Protein AF-A0A7G2CHD6-F1 (afdb_monomer_lite)

Secondary structure (DSSP, 8-state):
-EEEE----SS-SSB--SS-EEEEEPPTT--PPEEE---TTS-B----TT---EEEE------GGGGPPPPPPGGG---------------------

Radius of gyration: 28.5 Å; chains: 1; bounding box: 87×28×52 Å

Organism: NCBI:txid59799

Sequence (97 aa):
MSVRPCGWDHKTLPYKPPSPCFLFYEIPGNPVWRVSTCNARGEFCDLQPGLPYKEACHFNPLPLMECAPPRFPPELRRESTPQERKKSGSEKKSGSS

pLDDT: mean 75.77, std 19.31, range [33.78, 95.19]

Structure (mmCIF, N/CA/C/O backbone):
data_AF-A0A7G2CHD6-F1
#
_entry.id   AF-A0A7G2CHD6-F1
#
loop_
_atom_site.group_PDB
_atom_site.id
_atom_site.type_symbol
_atom_site.label_atom_id
_atom_site.label_alt_id
_atom_site.label_comp_id
_atom_site.label_asym_id
_atom_site.label_entity_id
_atom_site.label_seq_id
_atom_site.pdbx_PDB_ins_code
_atom_site.Cartn_x
_atom_site.Cartn_y
_atom_site.Cartn_z
_atom_site.occupancy
_atom_site.B_iso_or_equiv
_atom_site.auth_seq_id
_atom_site.auth_comp_id
_atom_site.auth_asym_id
_atom_site.auth_atom_id
_atom_site.pdbx_PDB_model_num
ATOM 1 N N . MET A 1 1 ? -3.840 5.435 -15.441 1.00 62.56 1 MET A N 1
ATOM 2 C CA . MET A 1 1 ? -3.494 5.198 -14.024 1.00 62.56 1 MET A CA 1
ATOM 3 C C . MET A 1 1 ? -4.753 5.437 -13.204 1.00 62.56 1 MET A C 1
ATOM 5 O O . MET A 1 1 ? -5.348 6.495 -13.357 1.00 62.56 1 MET A O 1
ATOM 9 N N . SER A 1 2 ? -5.223 4.451 -12.441 1.00 81.12 2 SER A N 1
ATOM 10 C CA . SER A 1 2 ? -6.488 4.541 -11.688 1.00 81.12 2 SER A CA 1
ATOM 11 C C . SER A 1 2 ? -6.202 4.456 -10.193 1.00 81.12 2 SER A C 1
ATOM 13 O O . SER A 1 2 ? -5.539 3.507 -9.769 1.00 81.12 2 SER A O 1
ATOM 15 N N . VAL A 1 3 ? -6.710 5.412 -9.411 1.00 87.06 3 VAL A N 1
ATOM 16 C CA . VAL A 1 3 ? -6.633 5.387 -7.944 1.00 87.06 3 VAL A CA 1
ATOM 17 C C . VAL A 1 3 ? -7.958 4.877 -7.392 1.00 87.06 3 VAL A C 1
ATOM 19 O O . VAL A 1 3 ? -9.012 5.396 -7.758 1.00 87.06 3 VAL A O 1
ATOM 22 N N . ARG A 1 4 ? -7.913 3.867 -6.524 1.00 90.88 4 ARG A N 1
ATOM 23 C CA . ARG A 1 4 ? -9.098 3.254 -5.907 1.00 90.88 4 ARG A CA 1
ATOM 24 C C . ARG A 1 4 ? -8.887 3.015 -4.407 1.00 90.88 4 ARG A C 1
ATOM 26 O O . ARG A 1 4 ? -7.739 3.031 -3.959 1.00 90.88 4 ARG A O 1
ATOM 33 N N . PRO A 1 5 ? -9.955 2.801 -3.622 1.00 91.31 5 PRO A N 1
ATOM 34 C CA . PRO A 1 5 ? -9.818 2.345 -2.241 1.00 91.31 5 PRO A CA 1
ATOM 35 C C . PRO A 1 5 ? -8.983 1.062 -2.162 1.00 91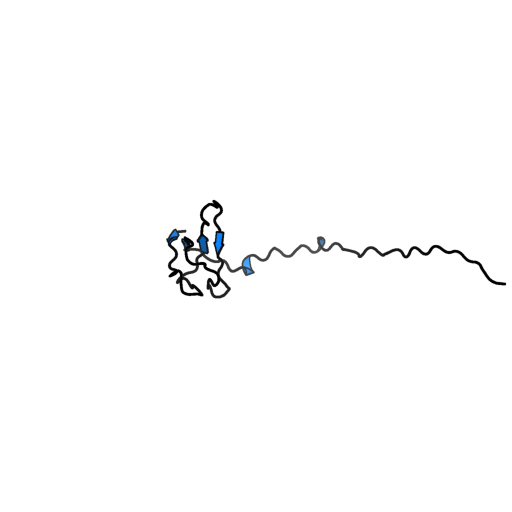.31 5 PRO A C 1
ATOM 37 O O . PRO A 1 5 ? -9.092 0.203 -3.039 1.00 91.31 5 PRO A O 1
ATOM 40 N N . CYS A 1 6 ? -8.141 0.951 -1.133 1.00 92.81 6 CYS A N 1
ATOM 41 C CA . CYS A 1 6 ? -7.374 -0.265 -0.880 1.00 92.81 6 CYS A CA 1
ATOM 42 C C . CYS A 1 6 ? -8.306 -1.440 -0.559 1.00 92.81 6 CYS A C 1
ATOM 44 O O . CYS A 1 6 ? -9.275 -1.278 0.181 1.00 92.81 6 CYS A O 1
ATOM 46 N N . GLY A 1 7 ? -8.004 -2.618 -1.107 1.00 92.19 7 GLY A N 1
ATOM 47 C CA . GLY A 1 7 ? -8.753 -3.852 -0.852 1.00 92.19 7 GLY A CA 1
ATOM 48 C C . GLY A 1 7 ? -8.379 -4.559 0.454 1.00 92.19 7 GLY A C 1
ATOM 49 O O . GLY A 1 7 ? -8.909 -5.632 0.735 1.00 92.19 7 GLY A O 1
ATOM 50 N N . TRP A 1 8 ? -7.450 -4.002 1.233 1.00 95.19 8 TRP A N 1
ATOM 51 C CA . TRP A 1 8 ? -6.999 -4.591 2.488 1.00 95.19 8 TRP A CA 1
ATOM 52 C C . TRP A 1 8 ? -8.098 -4.572 3.560 1.00 95.19 8 TRP A C 1
ATOM 54 O O . TRP A 1 8 ? -8.777 -3.571 3.764 1.00 95.19 8 TRP A O 1
ATOM 64 N N . ASP A 1 9 ? -8.236 -5.671 4.299 1.00 93.50 9 ASP A N 1
ATOM 65 C CA . ASP A 1 9 ? -9.252 -5.865 5.341 1.00 93.50 9 ASP A CA 1
ATOM 66 C C . ASP A 1 9 ? -8.942 -5.149 6.673 1.00 93.50 9 ASP A C 1
ATOM 68 O O . ASP A 1 9 ? -9.689 -5.297 7.644 1.00 93.50 9 ASP A O 1
ATOM 72 N N . HIS A 1 10 ? -7.840 -4.391 6.733 1.00 93.62 10 HIS A N 1
ATOM 73 C CA . HIS A 1 10 ? -7.311 -3.725 7.929 1.00 93.62 10 HIS A CA 1
ATOM 74 C C . HIS A 1 10 ? -7.006 -4.665 9.107 1.00 93.62 10 HIS A C 1
ATOM 76 O O . HIS A 1 10 ? -6.971 -4.217 10.257 1.00 93.62 10 HIS A O 1
ATOM 82 N N . LYS A 1 11 ? -6.807 -5.964 8.851 1.00 92.81 11 LYS A N 1
ATOM 83 C CA . LYS A 1 11 ? -6.596 -6.972 9.903 1.00 92.81 11 LYS A CA 1
ATOM 84 C C . LYS A 1 11 ? -5.489 -7.959 9.566 1.00 92.81 11 LYS A C 1
ATOM 86 O O . LYS A 1 11 ? -4.675 -8.271 10.431 1.00 92.81 11 LYS A O 1
ATOM 91 N N . THR A 1 12 ? -5.458 -8.454 8.335 1.00 92.94 12 THR A N 1
ATOM 92 C CA . THR A 1 12 ? -4.608 -9.581 7.950 1.00 92.94 12 THR A CA 1
ATOM 93 C C . THR A 1 12 ? -3.318 -9.088 7.316 1.00 92.94 12 THR A C 1
ATOM 95 O O . THR A 1 12 ? -3.345 -8.373 6.318 1.00 92.94 12 THR A O 1
ATOM 98 N N . LEU A 1 13 ? -2.177 -9.499 7.866 1.00 94.62 13 LEU A N 1
ATOM 99 C CA . LEU A 1 13 ? -0.866 -9.260 7.271 1.00 94.62 13 LEU A CA 1
ATOM 100 C C . LEU A 1 13 ? -0.163 -10.591 6.954 1.00 94.62 13 LEU A C 1
ATOM 102 O O . LEU A 1 13 ? -0.322 -11.550 7.711 1.00 94.62 13 LEU A O 1
ATOM 106 N N . PRO A 1 14 ? 0.640 -10.649 5.876 1.00 94.75 14 PRO A N 1
ATOM 107 C CA . PRO 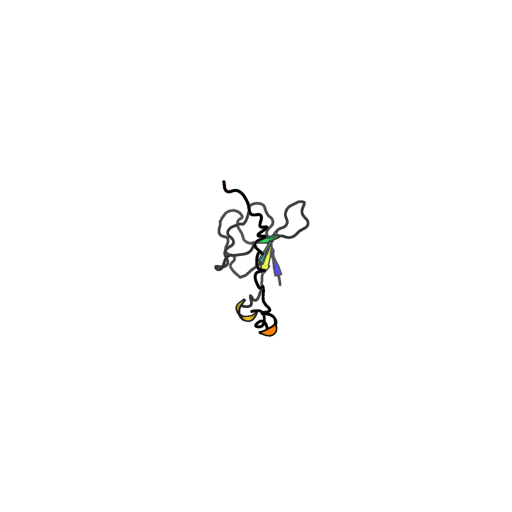A 1 14 ? 0.857 -9.575 4.907 1.00 94.75 14 PRO A CA 1
ATOM 108 C C . PRO A 1 14 ? -0.331 -9.390 3.950 1.00 94.75 14 PRO A C 1
ATOM 110 O O . PRO A 1 14 ? -0.988 -10.354 3.559 1.00 94.75 14 PRO A O 1
ATOM 113 N N . TYR A 1 15 ? -0.578 -8.151 3.524 1.00 95.19 15 TYR A N 1
ATOM 114 C CA . TYR A 1 15 ? -1.527 -7.877 2.447 1.00 95.19 15 TYR A CA 1
ATOM 115 C C . TYR A 1 15 ? -0.850 -8.089 1.094 1.00 95.19 15 TYR A C 1
ATOM 117 O O . TYR A 1 15 ? 0.207 -7.516 0.828 1.00 95.19 15 TYR A O 1
ATOM 125 N N . LYS A 1 16 ? -1.466 -8.887 0.220 1.00 94.81 16 LYS A N 1
ATOM 126 C CA . LYS A 1 16 ? -0.998 -9.091 -1.152 1.00 94.81 16 LYS A CA 1
ATOM 127 C C . LYS A 1 16 ? -2.106 -8.719 -2.139 1.00 94.81 16 LYS A C 1
ATOM 129 O O . LYS A 1 16 ? -3.073 -9.474 -2.256 1.00 94.81 16 LYS A O 1
ATOM 134 N N . PRO A 1 17 ? -1.998 -7.583 -2.848 1.00 92.12 17 PRO A N 1
ATOM 135 C CA . PRO A 1 17 ? -3.000 -7.197 -3.826 1.00 92.12 17 PRO A CA 1
ATOM 136 C C . PRO A 1 17 ? -3.001 -8.164 -5.024 1.00 92.12 17 PRO A C 1
ATOM 138 O O . PRO A 1 17 ? -1.965 -8.742 -5.366 1.00 92.12 17 PRO A O 1
ATOM 141 N N . PRO A 1 18 ? -4.141 -8.310 -5.721 1.00 89.88 18 PRO A N 1
ATOM 142 C CA . PRO A 1 18 ? -4.267 -9.200 -6.879 1.00 89.88 18 PRO A CA 1
ATOM 143 C C . PRO A 1 18 ? -3.487 -8.714 -8.113 1.00 89.88 18 PRO A C 1
ATOM 145 O O . PRO A 1 18 ? -3.369 -9.432 -9.103 1.00 89.88 18 PRO A O 1
ATOM 148 N N . SER A 1 19 ? -2.988 -7.477 -8.105 1.00 87.31 19 SER A N 1
ATOM 149 C CA . SER A 1 19 ? -2.210 -6.895 -9.199 1.00 87.31 19 SER A CA 1
ATOM 150 C C . SER A 1 19 ? -1.165 -5.925 -8.644 1.00 87.31 19 SER A C 1
ATOM 152 O O . SER A 1 19 ? -1.413 -5.330 -7.593 1.00 87.31 19 SER A O 1
ATOM 154 N N . PRO A 1 20 ? -0.028 -5.718 -9.336 1.00 87.19 20 PRO A N 1
ATOM 155 C CA . PRO A 1 20 ? 0.979 -4.749 -8.915 1.00 87.19 20 PRO A CA 1
ATOM 156 C C . PRO A 1 20 ? 0.383 -3.346 -8.747 1.00 87.19 20 PRO A C 1
ATOM 158 O O . PRO A 1 20 ? -0.252 -2.806 -9.660 1.00 87.19 20 PRO A O 1
ATOM 161 N N . CYS A 1 21 ? 0.588 -2.755 -7.573 1.00 88.88 21 CYS A N 1
ATOM 162 C CA . CYS A 1 21 ? 0.110 -1.418 -7.248 1.00 88.88 21 CYS A CA 1
ATOM 163 C C . CYS A 1 21 ? 1.013 -0.735 -6.222 1.00 88.88 21 CYS A C 1
ATOM 165 O O . CYS A 1 21 ? 1.750 -1.391 -5.487 1.00 88.88 21 CYS A O 1
ATOM 167 N N . PHE A 1 22 ? 0.893 0.586 -6.137 1.00 89.62 22 PHE A N 1
ATOM 168 C CA . PHE A 1 22 ? 1.437 1.366 -5.029 1.00 89.62 22 PHE A CA 1
ATOM 169 C C . PHE A 1 22 ? 0.332 1.680 -4.024 1.00 89.62 22 PHE A C 1
ATOM 171 O O . PHE A 1 22 ? -0.784 2.026 -4.426 1.00 89.62 22 PHE A O 1
ATOM 178 N N . LEU A 1 23 ? 0.653 1.575 -2.734 1.00 94.06 23 LEU A N 1
ATOM 179 C CA . LEU A 1 23 ? -0.239 1.971 -1.651 1.00 94.06 23 LEU A CA 1
ATOM 180 C C . LEU A 1 23 ? 0.149 3.346 -1.129 1.00 94.06 23 LEU A C 1
ATOM 182 O O . LEU A 1 23 ? 1.296 3.572 -0.747 1.00 94.06 23 LEU A O 1
ATOM 186 N N . PHE A 1 24 ? -0.831 4.239 -1.071 1.00 93.38 24 PHE A N 1
ATOM 187 C CA . PHE A 1 24 ? -0.679 5.588 -0.547 1.00 93.38 24 PHE A CA 1
ATOM 188 C C . PHE A 1 24 ? -1.638 5.815 0.609 1.00 93.38 24 PHE A C 1
ATOM 190 O O . PHE A 1 24 ? -2.753 5.298 0.591 1.00 93.38 24 PHE A O 1
ATOM 197 N N . TYR A 1 25 ? -1.237 6.605 1.596 1.00 93.00 25 TYR A N 1
ATOM 198 C CA . TYR A 1 25 ? -2.105 6.986 2.706 1.00 93.00 25 TYR A CA 1
ATOM 199 C C . TYR A 1 25 ? -1.771 8.389 3.208 1.00 93.00 25 TYR A C 1
ATOM 201 O O . TYR A 1 25 ? -0.626 8.840 3.136 1.00 93.00 25 TYR A O 1
ATOM 209 N N . GLU A 1 26 ? -2.784 9.067 3.736 1.00 90.25 26 GLU A N 1
ATOM 210 C CA . GLU A 1 26 ? -2.635 10.328 4.460 1.00 90.25 26 GLU A CA 1
ATOM 211 C C . GLU A 1 26 ? -2.756 10.060 5.957 1.00 90.25 26 GLU A C 1
ATOM 213 O O . GLU A 1 26 ? -3.593 9.269 6.402 1.00 90.25 26 GLU A O 1
ATOM 218 N N . ILE A 1 27 ? -1.920 10.735 6.740 1.00 88.31 27 ILE A N 1
ATOM 219 C CA . ILE A 1 27 ? -2.075 10.763 8.192 1.00 88.31 27 ILE A CA 1
ATOM 220 C C . ILE A 1 27 ? -2.942 11.979 8.528 1.00 88.31 27 ILE A C 1
ATOM 222 O O . ILE A 1 27 ? -2.620 13.076 8.068 1.00 88.31 27 ILE A O 1
ATOM 226 N N . PRO A 1 28 ? -4.009 11.835 9.334 1.00 85.25 28 PRO A N 1
ATOM 227 C CA . PRO A 1 28 ? -4.827 12.970 9.750 1.00 85.25 28 PRO A CA 1
ATOM 228 C C . PRO A 1 28 ? -3.976 14.111 10.326 1.00 85.25 28 PRO A C 1
ATOM 230 O O . PRO A 1 28 ? -3.126 13.890 11.187 1.00 85.25 28 PRO A O 1
ATOM 233 N N . GLY A 1 29 ? -4.188 15.334 9.834 1.00 88.56 29 GLY A N 1
ATOM 234 C CA . GLY A 1 29 ? -3.407 16.513 10.234 1.00 88.56 29 GLY A CA 1
ATOM 235 C C . GLY A 1 29 ? -2.046 16.659 9.540 1.00 88.56 29 GLY A C 1
ATOM 236 O O . GLY A 1 29 ? -1.330 17.618 9.820 1.00 88.56 29 GLY A O 1
AT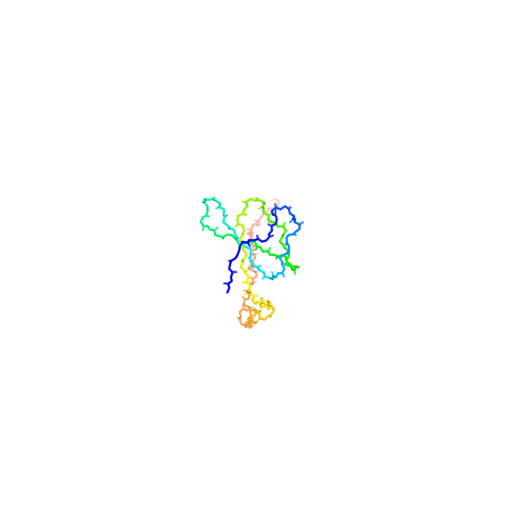OM 237 N N . ASN A 1 30 ? -1.690 15.757 8.622 1.00 86.88 30 ASN A N 1
ATOM 238 C CA . ASN A 1 30 ? -0.482 15.846 7.811 1.00 86.88 30 ASN A CA 1
ATOM 239 C C . ASN A 1 30 ? -0.841 15.843 6.310 1.00 86.88 30 ASN A C 1
ATOM 241 O O . ASN A 1 30 ? -1.333 14.832 5.814 1.00 86.88 30 ASN A O 1
ATOM 245 N N . PRO A 1 31 ? -0.570 16.933 5.565 1.00 84.44 31 PRO A N 1
ATOM 246 C CA . PRO A 1 31 ? -0.910 17.031 4.143 1.00 84.44 31 PRO A CA 1
ATOM 247 C C . PRO A 1 31 ? 0.043 16.242 3.225 1.00 84.44 31 PRO A C 1
ATOM 249 O O . PRO A 1 31 ? -0.082 16.305 2.003 1.00 84.44 31 PRO A O 1
ATOM 252 N N . VAL A 1 32 ? 1.032 15.539 3.782 1.00 89.38 32 VAL A N 1
ATOM 253 C CA . VAL A 1 32 ? 2.004 14.763 3.012 1.00 89.38 32 VAL A CA 1
ATOM 254 C C . VAL A 1 32 ? 1.507 13.334 2.828 1.00 89.38 32 VAL A C 1
ATOM 256 O O . VAL A 1 32 ? 1.384 12.568 3.788 1.00 89.38 32 VAL A O 1
ATOM 259 N N . TRP A 1 33 ? 1.305 12.956 1.568 1.00 86.50 33 TRP A N 1
ATOM 260 C CA . TRP A 1 33 ? 1.046 11.577 1.176 1.00 86.50 33 TRP A CA 1
ATOM 261 C C . TRP A 1 33 ? 2.248 10.693 1.484 1.00 86.50 33 TRP A C 1
ATOM 263 O O . TRP A 1 33 ? 3.374 10.967 1.061 1.00 86.50 33 TRP A O 1
ATOM 273 N N . ARG A 1 34 ? 1.996 9.596 2.192 1.00 91.75 34 ARG A N 1
ATOM 274 C CA . ARG A 1 34 ? 2.983 8.546 2.425 1.00 91.75 34 ARG A CA 1
ATOM 275 C C . ARG A 1 34 ? 2.752 7.391 1.471 1.00 91.75 34 ARG A C 1
ATOM 277 O O . ARG A 1 34 ? 1.622 7.132 1.065 1.00 91.75 34 ARG A O 1
ATOM 284 N N . VAL A 1 35 ? 3.834 6.695 1.147 1.00 91.31 35 VAL A N 1
ATOM 285 C CA . VAL A 1 35 ? 3.832 5.503 0.297 1.00 91.31 35 VAL A CA 1
ATOM 286 C C . VAL A 1 35 ? 4.234 4.315 1.158 1.00 91.31 35 VAL A C 1
ATOM 288 O O . VAL A 1 35 ? 5.237 4.392 1.864 1.00 91.31 35 VAL A O 1
ATOM 291 N N . SER A 1 36 ? 3.464 3.232 1.107 1.00 91.44 36 SER A N 1
ATOM 292 C CA . SER A 1 36 ? 3.918 1.921 1.580 1.00 91.44 36 SER A CA 1
ATOM 293 C C . SER A 1 36 ? 4.444 1.144 0.377 1.00 91.44 36 SER A C 1
ATOM 295 O O . SER A 1 36 ? 3.880 1.214 -0.721 1.00 91.44 36 SER A O 1
ATOM 297 N N . THR A 1 37 ? 5.564 0.454 0.565 1.00 87.62 37 THR A N 1
ATOM 298 C CA . THR A 1 37 ? 6.241 -0.315 -0.477 1.00 87.62 37 THR A CA 1
ATOM 299 C C . THR A 1 37 ? 6.117 -1.799 -0.178 1.00 87.62 37 THR A C 1
ATOM 301 O O . THR A 1 37 ? 6.234 -2.240 0.962 1.00 87.62 37 THR A O 1
ATOM 304 N N . CYS A 1 38 ? 5.875 -2.590 -1.217 1.00 91.00 38 CYS A N 1
ATOM 305 C CA . CYS A 1 38 ? 5.855 -4.034 -1.073 1.00 91.00 38 CYS A CA 1
ATOM 306 C C . CYS A 1 38 ? 7.276 -4.609 -1.043 1.00 91.00 38 CYS A C 1
ATOM 308 O O . CYS A 1 38 ? 8.225 -4.028 -1.577 1.00 91.00 38 CYS A O 1
ATOM 310 N N . ASN A 1 39 ? 7.410 -5.806 -0.480 1.00 90.75 39 ASN A N 1
ATOM 311 C CA . ASN A 1 39 ? 8.626 -6.602 -0.594 1.00 90.75 39 ASN A CA 1
ATOM 312 C C . ASN A 1 39 ? 8.799 -7.181 -2.021 1.00 90.75 39 ASN A C 1
ATOM 314 O O . ASN A 1 39 ? 7.961 -7.000 -2.907 1.00 90.75 39 ASN A O 1
ATOM 318 N N . ALA A 1 40 ? 9.866 -7.958 -2.231 1.00 88.50 40 ALA A N 1
ATOM 319 C CA . ALA A 1 40 ? 10.162 -8.606 -3.515 1.00 88.50 40 ALA A CA 1
ATOM 320 C C . ALA A 1 40 ? 9.085 -9.605 -4.003 1.00 88.50 40 ALA A C 1
ATOM 322 O O . ALA A 1 40 ? 9.084 -9.981 -5.172 1.00 88.50 40 ALA A O 1
ATOM 323 N N . ARG A 1 41 ? 8.171 -10.046 -3.128 1.00 90.12 41 ARG A N 1
ATOM 324 C CA . ARG A 1 41 ? 7.040 -10.935 -3.452 1.00 90.12 41 ARG A CA 1
ATOM 325 C C . ARG A 1 41 ? 5.742 -10.172 -3.745 1.00 90.12 41 ARG A C 1
ATOM 327 O O . ARG A 1 41 ? 4.725 -10.816 -4.022 1.00 90.12 41 ARG A O 1
ATOM 334 N N . GLY A 1 42 ? 5.764 -8.838 -3.682 1.00 90.06 42 GLY A N 1
ATOM 335 C CA . GLY A 1 42 ? 4.581 -7.992 -3.840 1.00 90.06 42 GLY A CA 1
ATOM 336 C C . GLY A 1 42 ? 3.699 -7.926 -2.590 1.00 90.06 42 GLY A C 1
ATOM 337 O O . GLY A 1 42 ? 2.516 -7.626 -2.700 1.00 90.06 42 GLY A O 1
ATOM 338 N N . GLU A 1 43 ? 4.246 -8.240 -1.415 1.00 94.44 43 GLU A N 1
A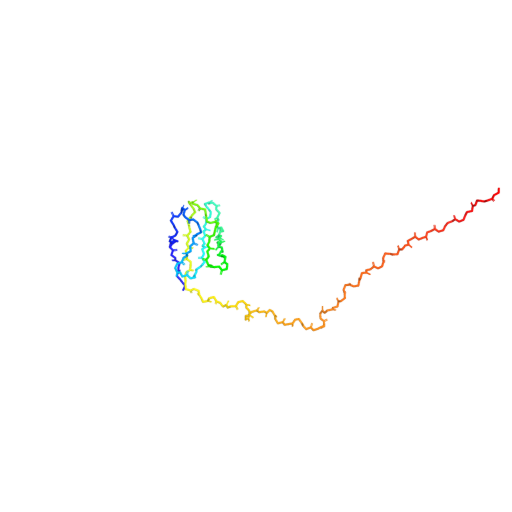TOM 339 C CA . GLU A 1 43 ? 3.520 -8.259 -0.142 1.00 94.44 43 GLU A CA 1
ATOM 340 C C . GLU A 1 43 ? 3.808 -6.997 0.678 1.00 94.44 43 GLU A C 1
ATOM 342 O O . GLU A 1 43 ? 4.958 -6.562 0.780 1.00 94.44 43 GLU A O 1
ATOM 347 N N . PHE A 1 44 ? 2.769 -6.440 1.292 1.00 94.88 44 PHE A N 1
ATOM 348 C CA . PHE A 1 44 ? 2.844 -5.322 2.227 1.00 94.88 44 PHE A CA 1
ATOM 349 C C . PHE A 1 44 ? 2.739 -5.855 3.656 1.00 94.88 44 PHE A C 1
ATOM 351 O O . PHE A 1 44 ? 1.711 -6.412 4.049 1.00 94.88 44 PHE A O 1
ATOM 358 N N . CYS A 1 45 ? 3.814 -5.710 4.428 1.00 94.44 45 CYS A N 1
ATOM 359 C CA . CYS A 1 45 ? 3.944 -6.318 5.757 1.00 94.44 45 CYS A CA 1
ATOM 360 C C . CYS A 1 45 ? 3.747 -5.326 6.912 1.00 94.44 45 CYS A C 1
ATOM 362 O O . CYS A 1 45 ? 3.724 -5.744 8.064 1.00 94.44 45 CYS A O 1
ATOM 364 N N . ASP A 1 46 ? 3.646 -4.030 6.620 1.00 91.38 46 ASP A N 1
ATOM 365 C CA . ASP A 1 46 ? 3.743 -2.935 7.590 1.00 91.38 46 ASP A CA 1
ATOM 366 C C . ASP A 1 46 ? 2.499 -2.028 7.610 1.00 91.38 46 ASP A C 1
ATOM 368 O O . ASP A 1 46 ? 2.546 -0.902 8.109 1.00 91.38 46 ASP A O 1
ATOM 372 N N . LEU A 1 47 ? 1.370 -2.503 7.071 1.00 93.69 47 LEU A N 1
ATOM 373 C CA . LEU A 1 47 ? 0.138 -1.718 7.047 1.00 93.69 47 LEU A CA 1
ATOM 374 C C . LEU A 1 47 ? -0.463 -1.591 8.451 1.00 93.69 47 LEU A C 1
ATOM 376 O O . LEU A 1 47 ? -0.525 -2.553 9.216 1.00 93.69 47 LEU A O 1
ATOM 380 N N . GLN A 1 48 ? -0.943 -0.394 8.781 1.00 92.88 48 GLN A N 1
ATOM 381 C CA . GLN A 1 48 ? -1.519 -0.073 10.082 1.00 92.88 48 GLN A CA 1
ATOM 382 C C . GLN A 1 48 ? -3.045 0.061 9.975 1.00 92.88 48 GLN A C 1
ATOM 384 O O . GLN A 1 48 ? -3.541 0.827 9.142 1.00 92.88 48 GLN A O 1
ATOM 389 N N . PRO A 1 49 ? -3.823 -0.644 10.812 1.00 92.25 49 PRO A N 1
ATOM 390 C CA . PRO A 1 49 ? -5.273 -0.485 10.846 1.00 92.25 49 PRO A CA 1
ATOM 391 C C . PRO A 1 49 ? -5.694 0.973 11.096 1.00 92.25 49 PRO A C 1
ATOM 393 O O . PRO A 1 49 ? -5.033 1.705 11.829 1.00 92.25 49 PRO A O 1
ATOM 396 N N . GLY A 1 50 ? -6.811 1.394 10.494 1.00 89.50 50 GLY A N 1
ATOM 397 C CA . GLY A 1 50 ? -7.368 2.744 10.659 1.00 89.50 50 GLY A CA 1
ATOM 398 C C . GLY A 1 50 ? -6.809 3.821 9.720 1.00 89.50 50 GLY A C 1
ATOM 399 O O . GLY A 1 50 ? -7.383 4.906 9.655 1.00 89.50 50 GLY A O 1
ATOM 400 N N . LEU A 1 51 ? -5.746 3.542 8.958 1.00 90.94 51 LEU A N 1
ATOM 401 C CA . LEU A 1 51 ? -5.244 4.475 7.944 1.00 90.94 51 LEU A CA 1
ATOM 402 C C . LEU A 1 51 ? -6.010 4.352 6.612 1.00 90.94 51 LEU A C 1
ATOM 404 O O . LEU A 1 51 ? -6.308 3.237 6.182 1.00 90.94 51 LEU A O 1
ATOM 408 N N . PRO A 1 52 ? -6.306 5.468 5.918 1.00 90.88 52 PRO A N 1
ATOM 409 C CA . PRO A 1 52 ? -7.104 5.474 4.692 1.00 90.88 52 PRO A CA 1
ATOM 410 C C . PRO A 1 52 ? -6.255 5.144 3.453 1.00 90.88 52 PRO A C 1
ATOM 412 O O . PRO A 1 52 ? -5.938 6.016 2.641 1.00 90.88 52 PRO A O 1
ATOM 415 N N . TYR A 1 53 ? -5.867 3.877 3.304 1.00 93.75 53 TYR A N 1
ATOM 416 C CA . TYR A 1 53 ? -5.060 3.436 2.166 1.00 93.75 53 TYR A CA 1
ATOM 417 C C . TYR A 1 53 ? -5.805 3.548 0.826 1.00 93.75 53 TYR A C 1
ATOM 419 O O . TYR A 1 53 ? -6.974 3.173 0.694 1.00 93.75 53 TYR A O 1
ATOM 427 N N . LYS A 1 54 ? -5.083 3.993 -0.203 1.00 93.19 54 LYS A N 1
ATOM 428 C CA . LYS A 1 54 ? -5.506 4.019 -1.606 1.00 93.19 54 LYS A CA 1
ATOM 429 C C . LYS A 1 54 ? -4.503 3.258 -2.467 1.00 93.19 54 LYS A C 1
ATOM 431 O O . LYS A 1 54 ? -3.296 3.377 -2.276 1.00 93.19 54 LYS A O 1
ATOM 436 N N . GLU A 1 55 ? -5.010 2.514 -3.438 1.00 93.00 55 GLU A N 1
ATOM 437 C CA . GLU A 1 55 ? -4.230 1.768 -4.425 1.00 93.00 55 GLU A CA 1
ATOM 438 C C . GLU A 1 55 ? -4.147 2.550 -5.733 1.00 93.00 55 GLU A C 1
ATOM 440 O O . GLU A 1 55 ? -5.183 2.887 -6.312 1.00 93.00 55 GLU A O 1
ATOM 445 N N . ALA A 1 56 ? -2.937 2.783 -6.246 1.00 89.56 56 ALA A N 1
ATOM 446 C CA . ALA A 1 56 ? -2.754 3.159 -7.647 1.00 89.56 56 ALA A CA 1
ATOM 447 C C . ALA A 1 56 ? -2.352 1.929 -8.465 1.00 89.56 56 ALA A C 1
ATOM 449 O O . ALA A 1 56 ? -1.255 1.387 -8.305 1.00 89.56 56 ALA A O 1
ATOM 450 N N . CYS A 1 57 ? -3.255 1.501 -9.345 1.00 82.81 57 CYS A N 1
ATOM 451 C CA . CYS A 1 57 ? -3.081 0.338 -10.214 1.00 82.81 57 CYS A CA 1
ATOM 452 C C . CYS A 1 57 ? -2.726 0.756 -11.651 1.00 82.81 57 CYS A C 1
ATOM 454 O O . CYS A 1 57 ? -2.869 1.925 -12.032 1.00 82.81 57 CYS A O 1
ATOM 456 N N . HIS A 1 58 ? -2.358 -0.238 -12.468 1.00 71.00 58 HIS A N 1
ATOM 457 C CA . HIS A 1 58 ? -1.938 -0.087 -13.868 1.00 71.00 58 HIS A CA 1
ATOM 458 C C . HIS A 1 58 ? -0.577 0.597 -14.017 1.00 71.00 58 HIS A C 1
ATOM 460 O O . HIS A 1 58 ? -0.414 1.524 -14.810 1.00 71.00 58 HIS A O 1
ATOM 466 N N . PHE A 1 59 ? 0.397 0.135 -13.235 1.00 69.62 59 PHE A N 1
ATOM 467 C CA . PHE A 1 59 ? 1.801 0.432 -13.481 1.00 69.62 59 PHE A CA 1
ATOM 468 C C . PHE A 1 59 ? 2.422 -0.710 -14.282 1.00 69.62 59 PHE A C 1
ATOM 470 O O . PHE A 1 59 ? 2.126 -1.874 -14.017 1.00 69.62 59 PHE A O 1
ATOM 477 N N . ASN A 1 60 ? 3.275 -0.374 -15.247 1.00 66.69 60 ASN A N 1
ATOM 478 C CA . ASN A 1 60 ? 4.119 -1.351 -15.920 1.00 66.69 60 ASN A CA 1
ATOM 479 C C . ASN A 1 60 ? 5.496 -1.292 -15.238 1.00 66.69 60 ASN A C 1
ATOM 481 O O . ASN A 1 60 ? 6.253 -0.360 -15.522 1.00 66.69 60 ASN A O 1
ATOM 485 N N . PRO A 1 61 ? 5.790 -2.158 -14.248 1.00 65.19 61 PRO A N 1
ATOM 486 C CA . PRO A 1 61 ? 7.063 -2.106 -13.544 1.00 65.19 61 PRO A CA 1
ATOM 487 C C . PRO A 1 61 ? 8.181 -2.453 -14.528 1.00 65.19 61 PRO A C 1
ATOM 489 O O . PRO A 1 61 ? 8.259 -3.578 -15.016 1.00 65.19 61 PRO A O 1
ATOM 492 N N . LEU A 1 62 ? 9.041 -1.482 -14.827 1.00 64.38 62 LEU A N 1
ATOM 493 C CA . LEU A 1 62 ? 10.245 -1.747 -15.603 1.00 64.38 62 LEU A CA 1
ATOM 494 C C . LEU A 1 62 ? 11.263 -2.468 -14.707 1.00 64.38 62 LEU A C 1
ATOM 496 O O . LEU A 1 62 ? 11.459 -2.059 -13.555 1.00 64.38 62 LEU A O 1
ATOM 500 N N . PRO A 1 63 ? 11.907 -3.544 -15.187 1.00 61.72 63 PRO A N 1
ATOM 501 C CA . PRO A 1 63 ? 12.942 -4.223 -14.428 1.00 61.72 63 PRO A CA 1
ATOM 502 C C . PRO A 1 63 ? 14.124 -3.274 -14.188 1.00 61.72 63 PRO A C 1
ATOM 504 O O . PRO A 1 63 ? 14.723 -2.747 -15.120 1.00 61.72 63 PRO A O 1
ATOM 507 N N . LEU A 1 64 ? 14.500 -3.094 -12.916 1.00 59.81 64 LEU A N 1
ATOM 508 C CA . LEU A 1 64 ? 15.546 -2.155 -12.477 1.00 59.81 64 LEU A CA 1
ATOM 509 C C . LEU A 1 64 ? 16.906 -2.371 -13.178 1.00 59.81 64 LEU A C 1
ATOM 511 O O . LEU A 1 64 ? 17.713 -1.448 -13.261 1.00 59.81 64 LEU A O 1
ATOM 515 N N . MET A 1 65 ? 17.161 -3.580 -13.696 1.00 60.53 65 MET A N 1
ATOM 516 C CA . MET A 1 65 ? 18.386 -3.913 -14.433 1.00 60.53 65 MET A CA 1
ATOM 517 C C . MET A 1 65 ? 18.552 -3.120 -15.737 1.00 60.53 65 MET A C 1
ATOM 519 O O . MET A 1 65 ? 19.684 -2.931 -16.174 1.00 60.53 65 MET A O 1
ATOM 523 N N . GLU A 1 66 ? 17.467 -2.616 -16.330 1.00 57.34 66 GLU A N 1
ATOM 524 C CA . GLU A 1 66 ? 17.531 -1.788 -17.544 1.00 57.34 66 GLU A CA 1
ATOM 525 C C . GLU A 1 66 ? 17.913 -0.328 -17.257 1.00 57.34 66 GLU A C 1
ATOM 527 O O . GLU A 1 66 ? 18.228 0.424 -18.176 1.00 57.34 66 GLU A O 1
ATOM 532 N N . CYS A 1 67 ? 17.932 0.079 -15.984 1.00 58.56 67 CYS A N 1
ATOM 533 C CA . CYS A 1 67 ? 18.216 1.452 -15.565 1.00 58.56 67 CYS A CA 1
ATOM 534 C C . CYS A 1 67 ? 19.539 1.582 -14.803 1.00 58.56 67 CYS A C 1
ATOM 536 O O . CYS A 1 67 ? 19.727 2.558 -14.072 1.00 58.56 67 CYS A O 1
ATOM 538 N N . ALA A 1 68 ? 20.453 0.610 -14.938 1.00 68.31 68 ALA A N 1
ATOM 539 C CA . ALA A 1 68 ? 21.787 0.748 -14.368 1.00 68.31 68 ALA A CA 1
ATOM 540 C 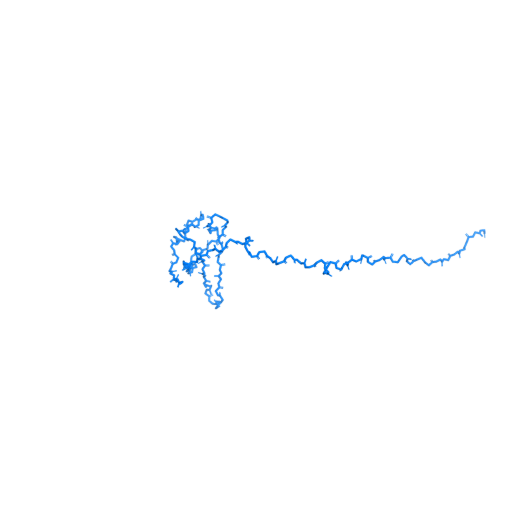C . ALA A 1 68 ? 22.402 2.067 -14.874 1.00 68.31 68 ALA A C 1
ATOM 542 O O . ALA A 1 68 ? 22.387 2.309 -16.086 1.00 68.31 68 ALA A O 1
ATOM 543 N N . PRO A 1 69 ? 22.915 2.937 -13.981 1.00 71.00 69 PRO A N 1
ATOM 544 C CA . PRO A 1 69 ? 23.567 4.156 -14.424 1.00 71.00 69 PRO A CA 1
ATOM 545 C C . PRO A 1 69 ? 24.674 3.777 -15.417 1.00 71.00 69 PRO A C 1
ATOM 547 O O . PRO A 1 69 ? 25.333 2.745 -15.222 1.00 71.00 69 PRO A O 1
ATOM 550 N N . PRO A 1 70 ? 24.874 4.559 -16.494 1.00 74.19 70 PRO A N 1
ATOM 551 C CA . PRO A 1 70 ? 25.946 4.290 -17.440 1.00 74.19 70 PRO A CA 1
ATOM 552 C C . PRO A 1 70 ? 27.254 4.106 -16.669 1.00 74.19 70 PRO A C 1
ATOM 554 O O . PRO A 1 70 ? 27.496 4.801 -15.678 1.00 74.19 70 PRO A O 1
ATOM 557 N N . ARG A 1 71 ? 28.078 3.136 -17.092 1.00 72.69 71 ARG A N 1
ATOM 558 C CA . ARG A 1 71 ? 29.381 2.889 -16.457 1.00 72.69 71 ARG A CA 1
ATOM 559 C C . ARG A 1 71 ? 30.102 4.226 -16.312 1.00 72.69 71 ARG A C 1
ATOM 561 O O . ARG A 1 71 ? 30.237 4.948 -17.299 1.00 72.69 71 ARG A O 1
ATOM 568 N N . PHE A 1 72 ? 30.559 4.544 -15.100 1.00 71.31 72 PHE A N 1
ATOM 569 C CA . PHE A 1 72 ? 31.372 5.735 -14.891 1.00 71.31 72 PHE A CA 1
ATOM 570 C C . PHE A 1 72 ? 32.555 5.694 -15.867 1.00 71.31 72 PHE A C 1
ATOM 572 O O . PHE A 1 72 ? 33.229 4.658 -15.947 1.00 71.31 72 PHE A O 1
ATOM 579 N N . PRO A 1 73 ? 32.810 6.774 -16.625 1.00 72.12 73 PRO A N 1
ATOM 580 C CA . PRO A 1 73 ? 33.998 6.835 -17.453 1.00 72.12 73 PRO A CA 1
ATOM 581 C C . PRO A 1 73 ? 35.236 6.687 -16.551 1.00 72.12 73 PRO A C 1
ATOM 583 O O . PRO A 1 73 ? 35.245 7.215 -15.432 1.00 72.12 73 PRO A O 1
ATOM 586 N N . PRO A 1 74 ? 36.281 5.973 -17.006 1.00 66.12 74 PRO A N 1
ATOM 587 C CA . PRO A 1 74 ? 37.459 5.647 -16.195 1.00 66.12 74 PRO A CA 1
ATOM 588 C C . PRO A 1 74 ? 38.185 6.876 -15.611 1.00 66.12 74 PRO A C 1
ATOM 590 O O . PRO A 1 74 ? 38.895 6.751 -14.617 1.00 66.12 74 PRO A O 1
ATOM 593 N N . GLU A 1 75 ? 37.947 8.067 -16.159 1.00 60.62 75 GLU A N 1
ATOM 594 C CA . GLU A 1 75 ? 38.593 9.332 -15.785 1.00 60.62 75 GLU A CA 1
ATOM 595 C C . GLU A 1 75 ? 38.144 9.936 -14.440 1.00 60.62 75 GLU A C 1
ATOM 597 O O . GLU A 1 75 ? 38.822 10.812 -13.903 1.00 60.62 75 GLU A O 1
ATOM 602 N N . LEU A 1 76 ? 37.030 9.475 -13.855 1.00 57.31 76 LEU A N 1
ATOM 603 C CA . LEU A 1 76 ? 36.546 9.945 -12.542 1.00 57.31 76 LEU A CA 1
ATOM 604 C C . LEU A 1 76 ? 37.090 9.126 -11.362 1.00 57.31 76 LEU A C 1
ATOM 606 O O . LEU A 1 76 ? 36.763 9.394 -10.208 1.00 57.31 76 LEU A O 1
ATOM 610 N N . ARG A 1 77 ? 37.974 8.160 -11.629 1.00 56.38 77 ARG A N 1
ATOM 611 C CA . ARG A 1 77 ? 38.657 7.353 -10.611 1.00 56.38 77 ARG A CA 1
ATOM 612 C C . ARG A 1 77 ? 39.904 8.067 -10.068 1.00 56.38 77 ARG A C 1
ATOM 614 O O . ARG A 1 77 ? 40.947 7.447 -9.895 1.00 56.38 77 ARG A O 1
ATOM 621 N N . ARG A 1 78 ? 39.834 9.381 -9.831 1.00 58.16 78 ARG A N 1
ATOM 622 C CA . ARG A 1 78 ? 40.946 10.134 -9.233 1.00 58.16 78 ARG A CA 1
ATOM 623 C C . ARG A 1 78 ? 40.890 10.023 -7.711 1.00 58.16 78 ARG A C 1
ATOM 625 O O . ARG A 1 78 ? 40.137 10.717 -7.044 1.00 58.16 78 ARG A O 1
ATOM 632 N N . GLU A 1 79 ? 41.657 9.049 -7.236 1.00 49.47 79 GLU A N 1
ATOM 633 C CA . GLU A 1 79 ? 42.572 9.126 -6.095 1.00 49.47 79 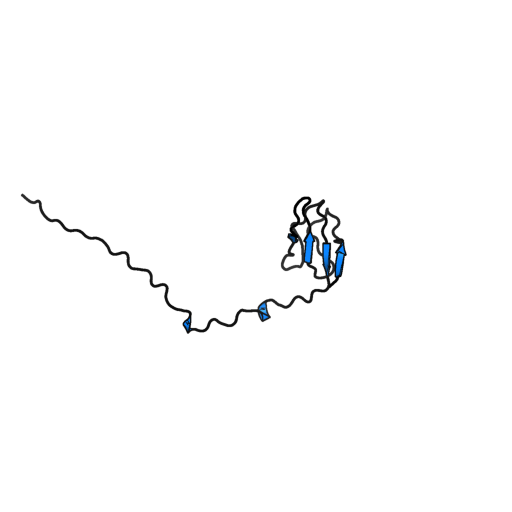GLU A CA 1
ATOM 634 C C . GLU A 1 79 ? 42.083 9.882 -4.846 1.00 49.47 79 GLU A C 1
ATOM 636 O O . GLU A 1 79 ? 42.193 11.098 -4.732 1.00 49.47 79 GLU A O 1
ATOM 641 N N . SER A 1 80 ? 41.629 9.131 -3.841 1.00 52.47 80 SER A N 1
ATOM 642 C CA . SER A 1 80 ? 41.777 9.550 -2.443 1.00 52.47 80 SER A CA 1
ATOM 643 C C . SER A 1 80 ? 43.072 8.938 -1.913 1.00 52.47 80 SER A C 1
ATOM 645 O O . SER A 1 80 ? 43.080 7.863 -1.316 1.00 52.47 80 SER A O 1
ATOM 647 N N . THR A 1 81 ? 44.196 9.599 -2.187 1.00 50.59 81 THR A N 1
ATOM 648 C CA . THR A 1 81 ? 45.484 9.296 -1.554 1.00 50.59 81 THR A CA 1
ATOM 649 C C . THR A 1 81 ? 45.347 9.573 -0.046 1.00 50.59 81 THR A C 1
ATOM 651 O O . THR A 1 81 ? 44.951 10.682 0.326 1.00 50.59 81 THR A O 1
ATOM 654 N N . PRO A 1 82 ? 45.640 8.623 0.862 1.00 43.47 82 PRO A N 1
ATOM 655 C CA . PRO A 1 82 ? 45.642 8.906 2.294 1.00 43.47 82 PRO A CA 1
ATOM 656 C C . PRO A 1 82 ? 46.804 9.850 2.615 1.00 43.47 82 PRO A C 1
ATOM 658 O O . PRO A 1 82 ? 47.967 9.504 2.413 1.00 43.47 82 PRO A O 1
ATOM 661 N N . GLN A 1 83 ? 46.496 11.050 3.104 1.00 49.66 83 GLN A N 1
ATOM 662 C CA . GLN A 1 83 ? 47.498 12.036 3.490 1.00 49.66 83 GLN A CA 1
ATOM 663 C C . GLN A 1 83 ? 48.314 11.514 4.689 1.00 49.66 83 GLN A C 1
ATOM 665 O O . GLN A 1 83 ? 47.800 11.302 5.788 1.00 49.66 83 GLN A O 1
ATOM 670 N N . GLU A 1 84 ? 49.599 11.284 4.433 1.00 45.34 84 GLU A N 1
ATOM 671 C CA . GLU A 1 84 ? 50.649 10.859 5.355 1.00 45.34 84 GLU A CA 1
ATOM 672 C C . GLU A 1 84 ? 50.647 11.692 6.655 1.00 45.34 84 GLU A C 1
ATOM 674 O O . GLU A 1 84 ? 50.903 12.899 6.651 1.00 45.34 84 GLU A O 1
ATOM 679 N N . ARG A 1 85 ? 50.363 11.054 7.803 1.00 44.62 85 ARG A N 1
ATOM 680 C CA . ARG A 1 85 ? 50.569 11.662 9.128 1.00 44.62 85 ARG A CA 1
ATOM 681 C C . ARG A 1 85 ? 52.070 11.865 9.341 1.00 44.62 85 ARG A C 1
ATOM 683 O O . ARG A 1 85 ? 52.774 10.937 9.737 1.00 44.62 85 ARG A O 1
ATOM 690 N N . LYS A 1 86 ? 52.551 13.091 9.126 1.00 43.69 86 LYS A N 1
ATOM 691 C CA . LYS A 1 86 ? 53.893 13.516 9.542 1.00 43.69 86 LYS A CA 1
ATOM 692 C C . LYS A 1 86 ? 54.065 13.292 11.049 1.00 43.69 86 LYS A C 1
ATOM 694 O O . LYS A 1 86 ? 53.421 13.943 11.868 1.00 43.69 86 LYS A O 1
ATOM 699 N N . LYS A 1 87 ? 54.965 12.371 11.397 1.00 43.03 87 LYS A N 1
ATOM 700 C CA . LYS A 1 87 ? 55.563 12.219 12.729 1.00 43.03 87 LYS A CA 1
ATOM 701 C C . LYS A 1 87 ? 56.327 13.510 13.045 1.00 43.03 87 LYS A C 1
ATOM 703 O O . LYS A 1 87 ? 57.389 13.752 12.479 1.00 43.03 87 LYS A O 1
ATOM 708 N N . SER A 1 88 ? 55.796 14.344 13.933 1.00 43.75 88 SER A N 1
ATOM 709 C CA . SER A 1 88 ? 56.546 15.443 14.542 1.00 43.75 88 SER A CA 1
ATOM 710 C C . SER A 1 88 ? 57.526 14.859 15.562 1.00 43.75 88 SER A C 1
ATOM 712 O O . SER A 1 88 ? 57.182 14.649 16.724 1.00 43.75 88 SER A O 1
ATOM 714 N N . GLY A 1 89 ? 58.733 14.533 15.106 1.00 38.50 89 GLY A N 1
ATOM 715 C CA . GLY A 1 89 ? 59.884 14.340 15.977 1.00 38.50 89 GLY A CA 1
ATOM 716 C C . GLY A 1 89 ? 60.528 15.694 16.248 1.00 38.50 89 GLY A C 1
ATOM 717 O O . GLY A 1 89 ? 61.043 16.321 15.328 1.00 38.50 89 GLY A O 1
ATOM 718 N N . SER A 1 90 ? 60.490 16.149 17.496 1.00 43.69 90 SER A N 1
ATOM 719 C CA . SER A 1 90 ? 61.342 17.230 17.991 1.00 43.69 90 SER A CA 1
ATOM 720 C C . SER A 1 90 ? 62.367 16.629 18.949 1.00 43.69 90 SER A C 1
ATOM 722 O O . SER A 1 90 ? 62.025 16.182 20.042 1.00 43.69 90 SER A O 1
ATOM 724 N N . GLU A 1 91 ? 63.615 16.587 18.487 1.00 42.81 91 GLU A N 1
ATOM 725 C CA . GLU A 1 91 ? 64.827 16.289 19.251 1.00 42.81 91 GLU A CA 1
ATOM 726 C C . GLU A 1 91 ? 64.998 17.229 20.452 1.00 42.81 91 GLU A C 1
ATOM 728 O O . GLU A 1 91 ? 64.787 18.435 20.326 1.00 42.81 91 GLU A O 1
ATOM 733 N N . LYS A 1 92 ? 65.519 16.694 21.565 1.00 43.06 92 LYS A N 1
ATOM 734 C CA . LYS A 1 92 ? 66.629 17.321 22.304 1.00 43.06 92 LYS A CA 1
ATOM 735 C C . LYS A 1 92 ? 67.352 16.309 23.204 1.00 43.06 92 LYS A C 1
ATOM 737 O O . LYS A 1 92 ? 66.805 15.798 24.176 1.00 43.06 92 LYS A O 1
ATOM 742 N N . LYS A 1 93 ? 68.611 16.051 22.834 1.00 42.59 93 LYS A N 1
ATOM 743 C CA . LYS A 1 93 ? 69.710 15.524 23.661 1.00 42.59 93 LYS A CA 1
ATOM 744 C C . LYS A 1 93 ? 69.867 16.344 24.947 1.00 42.59 93 LYS A C 1
ATOM 746 O O . LYS A 1 93 ? 69.874 17.565 24.854 1.00 42.59 93 LYS A O 1
ATOM 751 N N . SER A 1 94 ? 70.123 15.681 26.077 1.00 41.50 94 SER A N 1
ATOM 752 C CA . SER A 1 94 ? 71.446 15.618 26.741 1.00 41.50 94 SER A CA 1
ATOM 753 C C . SER A 1 94 ? 71.297 15.323 28.237 1.00 41.50 94 SER A C 1
ATOM 755 O O . SER A 1 94 ? 70.609 16.060 28.937 1.00 41.50 94 SER A O 1
ATOM 757 N N . GLY A 1 95 ? 71.989 14.296 28.731 1.00 33.78 95 GLY A N 1
ATOM 758 C CA . GLY A 1 95 ? 72.135 14.031 30.161 1.00 33.78 95 GLY A CA 1
ATOM 759 C C . GLY A 1 95 ? 72.895 12.732 30.400 1.00 33.78 95 GLY A C 1
ATOM 760 O O . GLY A 1 95 ? 72.301 11.660 30.449 1.00 33.78 95 GLY A O 1
ATOM 761 N N . SER A 1 96 ? 74.219 12.810 30.494 1.00 43.00 96 SER A N 1
ATOM 762 C CA . SER A 1 96 ? 75.042 11.747 31.070 1.00 43.00 96 SER A CA 1
ATOM 763 C C . SER A 1 96 ? 76.203 12.373 31.825 1.00 43.00 96 SER A C 1
ATOM 765 O O . SER A 1 96 ? 76.831 13.298 31.304 1.00 43.00 96 SER A O 1
ATOM 767 N N . SER A 1 97 ? 76.449 11.763 32.987 1.00 41.16 97 SER A N 1
ATOM 768 C CA . SER A 1 97 ? 77.513 11.977 33.975 1.00 41.16 97 SER A CA 1
ATOM 769 C C . SER A 1 97 ? 77.263 13.067 35.008 1.00 41.16 97 SER A C 1
ATOM 771 O O . SER A 1 97 ? 77.204 14.257 34.638 1.00 41.16 97 SER A O 1
#

Foldseek 3Di:
DDKAWDPDPQPDPFDADPADWWKWWDDVPGPDIDTFDADPVRTGGDDHRPTRIMTDDDDDDDDCVVVDPPPDDPVVPDDPDPPDDDDPDDDDDDDDD